Protein AF-A0A965JY17-F1 (afdb_monomer)

pLDDT: mean 80.93, std 19.6, range [33.84, 98.69]

Sequence (103 aa):
MVKKISKVAAPKIQKEAKINKNYLIRINRVFGQVGGVKKMIEDNKVLIEVIVQLKAVRSAIKALEAELLEEYLSSSATDLASKNIAQKNKKIADLKRIFLRFE

Radius of gyration: 20.63 Å; Cα contacts (8 Å, |Δi|>4): 28; chains: 1; bounding box: 66×24×51 Å

Secondary structure (DSSP, 8-state):
--------PPP---------THHHHHHHHHHHHHHHHHHHHHTT--HHHHHHHHHHHHHHHHHHHHHHHHHHHHHTHHHHTSS-HHHHHHHHHHHHHHHSS--

Solvent-accessible surface area (backbone atoms only — not comparable to full-atom values): 6248 Å² total; per-residue (Å²): 139,82,84,78,79,73,81,76,75,78,77,81,80,70,78,76,75,82,74,62,68,67,57,58,59,52,52,51,50,48,51,51,47,52,53,47,49,52,48,40,59,78,68,68,50,62,64,70,57,52,51,51,49,52,51,50,44,53,50,54,49,53,53,52,51,52,53,53,48,51,52,52,49,63,76,37,42,68,50,62,71,41,91,47,64,69,60,27,52,51,54,53,51,54,51,48,56,62,59,74,69,77,114

Nearest PDB structures (foldseek):
  4adz-assembly1_A-2  TM=9.209E-01  e=3.393E-03  Streptomyces lividans
  4uig-assembly1_A  TM=9.279E-01  e=4.313E-03  Streptomyces lividans
  7mq2-assembly1_A  TM=7.910E-01  e=2.367E-03  Streptococcus pneumoniae D39
  7mq3-assembly1_A  TM=8.155E-01  e=2.367E-03  Streptococcus pneumoniae D39
  5lbm-assembly1_D  TM=6.974E-01  e=5.358E-02  Escherichia coli O157:H7

Structure (mmCIF, N/CA/C/O backbone):
data_AF-A0A965JY17-F1
#
_entry.id   AF-A0A965JY17-F1
#
loop_
_atom_site.group_PDB
_atom_site.id
_atom_site.type_symbol
_atom_site.label_atom_id
_atom_site.label_alt_id
_atom_site.label_comp_id
_atom_site.label_asym_id
_atom_site.label_entity_id
_atom_site.label_seq_id
_atom_site.pdbx_PDB_ins_code
_atom_site.Cartn_x
_atom_site.Cartn_y
_atom_site.Cartn_z
_atom_site.occupancy
_atom_site.B_iso_or_equiv
_atom_site.auth_seq_id
_atom_site.auth_comp_id
_atom_site.auth_asym_id
_atom_site.auth_atom_id
_atom_site.pdbx_PDB_model_num
ATOM 1 N N . MET A 1 1 ? 54.933 0.328 -3.252 1.00 39.28 1 MET A N 1
ATOM 2 C CA . MET A 1 1 ? 54.137 -0.391 -4.272 1.00 39.28 1 MET A CA 1
ATOM 3 C C . MET A 1 1 ? 52.689 -0.473 -3.789 1.00 39.28 1 MET A C 1
ATOM 5 O O . MET A 1 1 ? 52.296 -1.447 -3.165 1.00 39.28 1 MET A O 1
ATOM 9 N N . VAL A 1 2 ? 51.920 0.607 -3.969 1.00 36.28 2 VAL A N 1
ATOM 10 C CA . VAL A 1 2 ? 50.538 0.718 -3.466 1.00 36.28 2 VAL A CA 1
ATOM 11 C C . VAL A 1 2 ? 49.599 0.344 -4.611 1.00 36.28 2 VAL A C 1
ATOM 13 O O . VAL A 1 2 ? 49.578 1.016 -5.642 1.00 36.28 2 VAL A O 1
ATOM 16 N N . L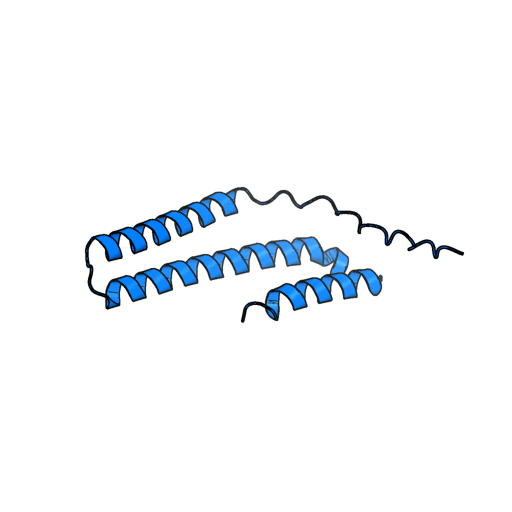YS A 1 3 ? 48.882 -0.776 -4.473 1.00 36.94 3 LYS A N 1
ATOM 17 C CA . LYS A 1 3 ? 47.920 -1.264 -5.470 1.00 36.94 3 LYS A CA 1
ATOM 18 C C . LYS A 1 3 ? 46.815 -0.217 -5.652 1.00 36.94 3 LYS A C 1
ATOM 20 O O . LYS A 1 3 ? 46.039 0.028 -4.733 1.00 36.94 3 LYS A O 1
ATOM 25 N N . LYS A 1 4 ? 46.746 0.399 -6.838 1.00 38.72 4 LYS A N 1
ATOM 26 C CA . LYS A 1 4 ? 45.597 1.198 -7.284 1.00 38.72 4 LYS A CA 1
ATOM 27 C C . LYS A 1 4 ? 44.365 0.292 -7.256 1.00 38.72 4 LYS A C 1
ATOM 29 O O . LYS A 1 4 ? 44.244 -0.604 -8.086 1.00 38.72 4 LYS A O 1
ATOM 34 N N . ILE A 1 5 ? 43.470 0.516 -6.300 1.00 40.19 5 ILE A N 1
ATOM 35 C CA . ILE A 1 5 ? 42.125 -0.051 -6.333 1.00 40.19 5 ILE A CA 1
ATOM 36 C C . ILE A 1 5 ? 41.417 0.651 -7.491 1.00 40.19 5 ILE A C 1
ATOM 38 O O . ILE A 1 5 ? 41.080 1.834 -7.419 1.00 40.19 5 ILE A O 1
ATOM 42 N N . SER A 1 6 ? 41.308 -0.059 -8.609 1.00 33.84 6 SER A N 1
ATOM 43 C CA . SER A 1 6 ? 40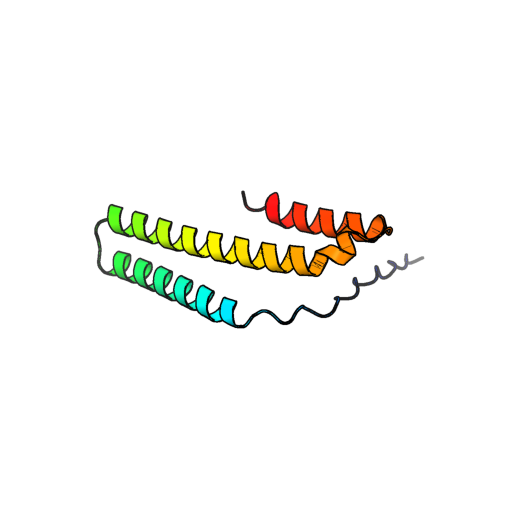.613 0.384 -9.808 1.00 33.84 6 SER A CA 1
ATOM 44 C C . SER A 1 6 ? 39.195 0.808 -9.440 1.00 33.84 6 SER A C 1
ATOM 46 O O . SER A 1 6 ? 38.423 0.014 -8.906 1.00 33.84 6 SER A O 1
ATOM 48 N N . LYS A 1 7 ? 38.866 2.073 -9.723 1.00 42.31 7 LYS A N 1
ATOM 49 C CA . LYS A 1 7 ? 37.508 2.622 -9.680 1.00 42.31 7 LYS A CA 1
ATOM 50 C C . LYS A 1 7 ? 36.576 1.694 -10.462 1.00 42.31 7 LYS A C 1
ATOM 52 O O . LYS A 1 7 ? 36.572 1.719 -11.691 1.00 42.31 7 LYS A O 1
ATOM 57 N N . VAL A 1 8 ? 35.791 0.882 -9.759 1.00 42.34 8 VAL A N 1
ATOM 58 C CA . VAL A 1 8 ? 34.649 0.194 -10.359 1.00 42.34 8 VAL A CA 1
ATOM 59 C C . VAL A 1 8 ? 33.647 1.288 -10.711 1.00 42.34 8 VAL A C 1
ATOM 61 O O . VAL A 1 8 ? 33.180 2.020 -9.840 1.00 42.34 8 VAL A O 1
ATOM 64 N N . ALA A 1 9 ? 33.412 1.472 -12.008 1.00 40.41 9 ALA A N 1
ATOM 65 C CA . ALA A 1 9 ? 32.524 2.498 -12.527 1.00 40.41 9 ALA A CA 1
ATOM 66 C C . ALA A 1 9 ? 31.124 2.338 -11.918 1.00 40.41 9 ALA A C 1
ATOM 68 O O . ALA A 1 9 ? 30.511 1.275 -12.028 1.00 40.41 9 ALA A O 1
ATOM 69 N N . ALA A 1 10 ? 30.620 3.405 -11.292 1.00 37.47 10 ALA A N 1
ATOM 70 C CA . ALA A 1 10 ? 29.232 3.478 -10.863 1.00 37.47 10 ALA A CA 1
ATOM 71 C C . ALA A 1 10 ? 28.330 3.220 -12.087 1.00 37.47 10 ALA A C 1
ATOM 73 O O . ALA A 1 10 ? 28.530 3.852 -13.133 1.00 37.47 10 ALA A O 1
ATOM 74 N N . PRO A 1 11 ? 27.374 2.278 -12.016 1.00 38.25 11 PRO A N 1
ATOM 75 C CA . PRO A 1 11 ? 26.506 1.995 -13.146 1.00 38.25 11 PRO A CA 1
ATOM 76 C C . PRO A 1 11 ? 25.694 3.253 -13.463 1.00 38.25 11 PRO A C 1
ATOM 78 O O . PRO A 1 11 ? 25.055 3.821 -12.580 1.00 38.25 11 PRO A O 1
ATOM 81 N N . LYS A 1 12 ? 25.736 3.691 -14.730 1.00 43.28 12 LYS A N 1
ATOM 82 C CA . LYS A 1 12 ? 24.927 4.801 -15.252 1.00 43.28 12 LYS A CA 1
ATOM 83 C C . LYS A 1 12 ? 23.471 4.605 -14.818 1.00 43.28 12 LYS A C 1
ATOM 85 O O . LYS A 1 12 ? 22.827 3.652 -15.262 1.00 43.28 12 LYS A O 1
ATOM 90 N N . ILE A 1 13 ? 22.990 5.491 -13.948 1.00 42.78 13 ILE A N 1
ATOM 91 C CA . ILE A 1 13 ? 21.589 5.577 -13.537 1.00 42.78 13 ILE A CA 1
ATOM 92 C C . ILE A 1 13 ? 20.816 5.952 -14.803 1.00 42.78 13 ILE A C 1
ATOM 94 O O . ILE A 1 13 ? 20.912 7.073 -15.302 1.00 42.78 13 ILE A O 1
ATOM 98 N N . GLN A 1 14 ? 20.155 4.964 -15.403 1.00 47.00 14 GLN A N 1
ATOM 99 C CA . GLN A 1 14 ? 19.245 5.191 -16.518 1.00 47.00 14 GLN A CA 1
ATOM 100 C C . GLN A 1 14 ? 18.097 6.052 -15.991 1.00 47.00 14 GLN A C 1
ATOM 102 O O . GLN A 1 14 ? 17.578 5.771 -14.915 1.00 47.00 14 GLN A O 1
ATOM 107 N N . LYS A 1 15 ? 17.779 7.121 -16.729 1.00 45.12 15 LYS A N 1
ATOM 108 C CA . LYS A 1 15 ? 16.754 8.137 -16.446 1.00 45.12 15 LYS A CA 1
ATOM 109 C C . LYS A 1 15 ? 15.562 7.510 -15.705 1.00 45.12 15 LYS A C 1
ATOM 111 O O . LYS A 1 15 ? 14.847 6.709 -16.302 1.00 45.12 15 LYS A O 1
ATOM 116 N N . GLU A 1 16 ? 15.402 7.823 -14.415 1.00 52.81 16 GLU A N 1
ATOM 117 C CA . GLU A 1 16 ? 14.311 7.285 -13.595 1.00 52.81 16 GLU A CA 1
ATOM 118 C C . GLU A 1 16 ? 12.984 7.551 -14.309 1.00 52.81 16 GLU A C 1
ATOM 120 O O . GLU A 1 16 ? 12.679 8.692 -14.676 1.00 52.81 16 GLU A O 1
ATOM 125 N N . ALA A 1 17 ? 12.227 6.484 -14.574 1.00 59.59 17 ALA A N 1
ATOM 126 C CA . ALA A 1 17 ? 10.895 6.597 -15.143 1.00 59.59 17 ALA A CA 1
ATOM 127 C C . ALA A 1 17 ? 10.091 7.575 -14.278 1.00 59.59 17 ALA A C 1
ATOM 129 O O . ALA A 1 17 ? 10.123 7.501 -13.048 1.00 59.59 17 ALA A O 1
ATOM 130 N N . LYS A 1 18 ? 9.394 8.521 -14.915 1.00 67.06 18 LYS A N 1
ATOM 131 C CA . LYS A 1 18 ? 8.540 9.474 -14.206 1.00 67.06 18 LYS A CA 1
ATOM 132 C C . LYS A 1 18 ? 7.457 8.678 -13.483 1.00 67.06 18 LYS A C 1
ATOM 134 O O . LYS A 1 18 ? 6.498 8.242 -14.112 1.00 67.06 18 LYS A O 1
ATOM 139 N N . ILE A 1 19 ? 7.632 8.489 -12.177 1.00 68.75 19 ILE A N 1
ATOM 140 C CA . ILE A 1 19 ? 6.715 7.723 -11.336 1.00 68.75 19 ILE A CA 1
ATOM 141 C C . ILE A 1 19 ? 5.315 8.319 -11.489 1.00 68.75 19 ILE A C 1
ATOM 143 O O . ILE A 1 19 ? 5.120 9.532 -11.339 1.00 68.75 19 ILE A O 1
ATOM 147 N N . ASN A 1 20 ? 4.342 7.467 -11.816 1.00 81.19 20 ASN A N 1
ATOM 148 C CA . ASN A 1 20 ? 2.956 7.885 -11.924 1.00 81.19 20 ASN A CA 1
ATOM 149 C C . ASN A 1 20 ? 2.515 8.474 -10.575 1.00 81.19 20 ASN A C 1
ATOM 151 O O . ASN A 1 20 ? 2.529 7.794 -9.548 1.00 81.19 20 ASN A O 1
ATOM 155 N N . LYS A 1 21 ? 2.108 9.749 -10.568 1.00 83.94 21 LYS A N 1
ATOM 156 C CA . LYS A 1 21 ? 1.676 10.438 -9.343 1.00 83.94 21 LYS A CA 1
ATOM 157 C C . LYS A 1 21 ? 0.487 9.743 -8.668 1.00 83.94 21 LYS A C 1
ATOM 159 O O . LYS A 1 21 ? 0.291 9.927 -7.471 1.00 83.94 21 LYS A O 1
ATOM 164 N N . ASN A 1 22 ? -0.259 8.897 -9.382 1.00 88.00 22 ASN A N 1
ATOM 165 C CA . ASN A 1 22 ? -1.332 8.089 -8.804 1.00 88.00 22 ASN A CA 1
ATOM 166 C C . ASN A 1 22 ? -0.835 7.111 -7.724 1.00 88.00 22 ASN A C 1
ATOM 168 O O . ASN A 1 22 ? -1.586 6.805 -6.797 1.00 88.00 22 ASN A O 1
ATOM 172 N N . TYR A 1 23 ? 0.433 6.685 -7.764 1.00 92.50 23 TYR A N 1
ATOM 173 C CA . TYR A 1 23 ? 1.019 5.870 -6.696 1.00 92.50 23 TYR A CA 1
ATOM 174 C C . TYR A 1 23 ? 1.103 6.633 -5.365 1.00 92.50 23 TYR A C 1
ATOM 176 O O . TYR A 1 23 ? 0.897 6.039 -4.307 1.00 92.50 23 TYR A O 1
ATOM 184 N N . LEU A 1 24 ? 1.279 7.963 -5.403 1.00 92.69 24 LEU A N 1
ATOM 185 C CA . LEU A 1 24 ? 1.232 8.807 -4.201 1.00 92.69 24 LEU A CA 1
ATOM 186 C C . LEU A 1 24 ? -0.167 8.823 -3.571 1.00 92.69 24 LEU A C 1
ATOM 188 O O . LEU A 1 24 ? -0.311 8.808 -2.353 1.00 92.69 24 LEU A O 1
ATOM 192 N N . ILE A 1 25 ? -1.222 8.802 -4.388 1.00 93.81 25 ILE A N 1
ATOM 193 C CA . ILE A 1 25 ? -2.600 8.738 -3.881 1.00 93.81 25 ILE A CA 1
ATOM 194 C C . ILE A 1 25 ? -2.825 7.411 -3.147 1.00 93.81 25 ILE A C 1
ATOM 196 O O . ILE A 1 25 ? -3.416 7.385 -2.067 1.00 93.81 25 ILE A O 1
ATOM 200 N N . ARG A 1 26 ? -2.330 6.304 -3.708 1.00 94.38 26 ARG A N 1
ATOM 201 C CA . ARG A 1 26 ? -2.473 4.966 -3.120 1.00 94.38 26 ARG A CA 1
ATOM 202 C C . ARG A 1 26 ? -1.681 4.814 -1.830 1.00 94.38 26 ARG A C 1
ATOM 204 O O . ARG A 1 26 ? -2.249 4.356 -0.841 1.00 94.38 26 ARG A O 1
ATOM 211 N N . ILE A 1 27 ? -0.423 5.254 -1.801 1.00 96.25 27 ILE A N 1
ATOM 212 C CA . ILE A 1 27 ? 0.381 5.174 -0.576 1.00 96.25 27 ILE A CA 1
ATOM 213 C C . ILE A 1 27 ? -0.200 6.056 0.539 1.00 96.25 27 ILE A C 1
ATOM 215 O O . ILE A 1 27 ? -0.239 5.630 1.689 1.00 96.25 27 ILE A O 1
ATOM 219 N N . ASN A 1 28 ? -0.766 7.225 0.208 1.00 96.81 28 ASN A N 1
ATOM 220 C CA . ASN A 1 28 ? -1.456 8.072 1.186 1.00 96.81 28 ASN A CA 1
ATOM 221 C C . ASN A 1 28 ? -2.690 7.379 1.788 1.00 96.81 28 ASN A C 1
ATOM 223 O O . ASN A 1 28 ? -2.953 7.519 2.982 1.00 96.81 28 ASN A O 1
ATOM 227 N N . ARG A 1 29 ? -3.430 6.584 1.000 1.00 96.50 29 ARG A N 1
ATOM 228 C CA . ARG A 1 29 ? -4.534 5.755 1.520 1.00 96.50 29 ARG A CA 1
ATOM 229 C C . ARG A 1 29 ? -4.028 4.680 2.480 1.00 96.50 29 ARG A C 1
ATOM 231 O O . ARG A 1 29 ? -4.608 4.522 3.549 1.00 96.50 29 ARG A O 1
ATOM 238 N N . VAL A 1 30 ? -2.938 3.989 2.135 1.00 98.00 30 VAL A N 1
ATOM 239 C CA . VAL A 1 30 ? -2.296 3.003 3.024 1.00 98.00 30 VAL A CA 1
ATOM 240 C C . VAL A 1 30 ? -1.861 3.665 4.334 1.00 98.00 30 VAL A C 1
ATOM 242 O O . VAL A 1 30 ? -2.136 3.137 5.408 1.00 98.00 30 VAL A O 1
ATOM 245 N N . PHE A 1 31 ? -1.260 4.855 4.268 1.00 98.12 31 PHE A N 1
ATOM 246 C CA . PHE A 1 31 ? -0.871 5.614 5.456 1.00 98.12 31 PHE A CA 1
ATOM 247 C C . PHE A 1 31 ? -2.077 5.949 6.347 1.00 98.12 31 PHE A C 1
ATOM 249 O O . PHE A 1 31 ? -2.024 5.755 7.560 1.00 98.12 31 PHE A O 1
ATOM 256 N N . GLY A 1 32 ? -3.194 6.372 5.746 1.00 98.50 32 GLY A N 1
ATOM 257 C CA . GLY A 1 32 ? -4.453 6.590 6.461 1.00 98.50 32 GLY A CA 1
ATOM 258 C C . GLY A 1 32 ? -4.978 5.327 7.152 1.00 98.50 32 GLY A C 1
ATOM 259 O O . GLY A 1 32 ? -5.408 5.397 8.301 1.00 98.50 32 GLY A O 1
ATOM 260 N N . GLN A 1 33 ? -4.886 4.163 6.501 1.00 98.50 33 GLN A N 1
ATOM 261 C CA . GLN A 1 33 ? -5.280 2.881 7.097 1.00 98.50 33 GLN A CA 1
ATOM 262 C C . GLN A 1 33 ? -4.387 2.499 8.285 1.00 98.50 33 GLN A C 1
ATOM 264 O O . GLN A 1 33 ? -4.902 2.117 9.333 1.00 98.50 33 GLN A O 1
ATOM 269 N N . VAL A 1 34 ? -3.064 2.656 8.163 1.00 98.62 34 VAL A N 1
ATOM 270 C CA . VAL A 1 34 ? -2.117 2.427 9.272 1.00 98.62 34 VAL A CA 1
ATOM 271 C C . VAL A 1 34 ? -2.407 3.375 10.439 1.00 98.62 34 VAL A C 1
ATOM 273 O O . VAL A 1 34 ? -2.433 2.947 11.592 1.00 98.62 34 VAL A O 1
ATOM 276 N N . GLY A 1 35 ? -2.694 4.648 10.151 1.00 98.56 35 GLY A N 1
ATOM 277 C CA . GLY A 1 35 ? -3.136 5.614 11.157 1.00 98.56 35 GLY A CA 1
ATOM 278 C C . GLY A 1 35 ? -4.451 5.209 11.834 1.00 98.56 35 GLY A C 1
ATOM 279 O O . GLY A 1 35 ? -4.592 5.370 13.044 1.00 98.56 35 GLY A O 1
ATOM 280 N N . GLY A 1 36 ? -5.390 4.634 11.081 1.00 98.44 36 GLY A N 1
ATOM 281 C CA . GLY A 1 36 ? -6.621 4.050 11.617 1.00 98.44 36 GLY A CA 1
ATOM 282 C C . GLY A 1 36 ? -6.347 2.888 12.571 1.00 98.44 36 GLY A C 1
ATOM 283 O O . GLY A 1 36 ? -6.857 2.889 13.687 1.00 98.44 36 GLY A O 1
ATOM 284 N N . VAL A 1 37 ? -5.481 1.946 12.182 1.00 98.56 37 VAL A N 1
ATOM 285 C CA . VAL A 1 37 ? -5.059 0.826 13.043 1.00 98.56 37 VAL A CA 1
ATOM 286 C C . VAL A 1 37 ? -4.429 1.331 14.339 1.00 98.56 37 VAL A C 1
ATOM 288 O O . VAL A 1 37 ? -4.771 0.837 15.411 1.00 98.56 37 VAL A O 1
ATOM 291 N N . LYS A 1 38 ? -3.550 2.340 14.262 1.00 98.69 38 LYS A N 1
ATOM 292 C CA . LYS A 1 38 ? -2.954 2.963 15.450 1.00 98.69 38 LYS A CA 1
ATOM 293 C C . LYS A 1 38 ? -4.034 3.466 16.417 1.00 98.69 38 LYS A C 1
ATOM 295 O O . LYS A 1 38 ? -3.992 3.104 17.588 1.00 98.69 38 LYS A O 1
ATOM 300 N N . LYS A 1 39 ? -5.022 4.223 15.925 1.00 98.62 39 LYS A N 1
ATOM 301 C CA . LYS A 1 39 ? -6.138 4.710 16.755 1.00 98.62 39 LYS A CA 1
ATOM 302 C C . LYS A 1 39 ? -6.951 3.572 17.364 1.00 98.62 39 LYS A C 1
ATOM 304 O O . LYS A 1 39 ? -7.301 3.637 18.529 1.00 98.62 39 LYS A O 1
ATOM 309 N N . MET A 1 40 ? -7.210 2.499 16.613 1.00 98.50 40 MET A N 1
ATOM 310 C CA . MET A 1 40 ? -7.928 1.338 17.152 1.00 98.50 40 MET A CA 1
ATOM 311 C C . MET A 1 40 ? -7.203 0.695 18.339 1.00 98.50 40 MET A C 1
ATOM 313 O O . MET A 1 40 ? -7.856 0.205 19.255 1.00 98.50 40 MET A O 1
ATOM 317 N N . ILE A 1 41 ? -5.868 0.691 18.322 1.00 98.25 41 ILE A N 1
ATOM 318 C CA . ILE A 1 41 ? -5.054 0.195 19.436 1.00 98.25 41 ILE A CA 1
ATOM 319 C C . ILE A 1 41 ? -5.127 1.164 20.621 1.00 98.25 41 ILE A C 1
ATOM 321 O O . ILE A 1 41 ? -5.362 0.722 21.741 1.00 98.25 41 ILE A O 1
ATOM 325 N N . GLU A 1 42 ? -4.971 2.469 20.377 1.00 98.50 42 GLU A N 1
ATOM 326 C CA . GLU A 1 42 ? -5.091 3.513 21.409 1.00 98.50 42 GLU A CA 1
ATOM 327 C C . GLU A 1 42 ? -6.473 3.488 22.091 1.00 98.50 42 GLU A C 1
ATOM 329 O O . GLU A 1 42 ? -6.571 3.618 23.310 1.00 98.50 42 GLU A O 1
ATOM 334 N N . ASP A 1 43 ? -7.526 3.214 21.319 1.00 98.31 43 ASP A N 1
ATOM 335 C CA . ASP A 1 43 ? -8.916 3.127 21.773 1.00 98.31 43 ASP A CA 1
ATOM 336 C C . ASP A 1 43 ? -9.296 1.746 22.353 1.00 98.31 43 ASP A C 1
ATOM 338 O O . ASP A 1 43 ? -10.472 1.503 22.630 1.00 98.31 43 ASP A O 1
ATOM 342 N N . ASN A 1 44 ? -8.342 0.817 22.511 1.00 97.12 44 ASN A N 1
ATOM 343 C CA . ASN A 1 44 ? -8.569 -0.553 22.997 1.00 97.12 44 ASN A CA 1
ATOM 344 C C . ASN A 1 44 ? -9.702 -1.303 22.259 1.00 97.12 44 ASN A C 1
ATOM 346 O O . ASN A 1 44 ? -10.542 -1.967 22.873 1.00 97.12 44 ASN A O 1
ATOM 350 N N . LYS A 1 45 ? -9.749 -1.198 20.924 1.00 97.69 45 LYS A N 1
ATOM 351 C CA . LYS A 1 45 ? -10.731 -1.915 20.091 1.00 97.69 45 LYS A CA 1
ATOM 352 C C . LYS A 1 45 ? -10.531 -3.429 20.139 1.00 97.69 45 LYS A C 1
ATOM 354 O O . LYS A 1 45 ? -9.460 -3.939 20.467 1.00 97.69 45 LYS A O 1
ATOM 359 N N . VAL A 1 46 ? -11.577 -4.156 19.743 1.00 97.44 46 VAL A N 1
ATOM 360 C CA . VAL A 1 46 ? -11.580 -5.622 19.714 1.00 97.44 46 VAL A CA 1
ATOM 361 C C . VAL A 1 46 ? -10.441 -6.131 18.823 1.00 97.44 46 VAL A C 1
ATOM 363 O O . VAL A 1 46 ? -10.343 -5.778 17.647 1.00 97.44 46 VAL A O 1
ATOM 366 N N . LEU A 1 47 ? -9.591 -7.003 19.374 1.00 97.88 47 LEU A N 1
ATOM 367 C CA . LEU A 1 47 ? -8.362 -7.464 18.714 1.00 97.88 47 LEU A CA 1
ATOM 368 C C . LEU A 1 47 ? -8.612 -8.095 17.339 1.00 97.88 47 LEU A C 1
ATOM 370 O O . LEU A 1 47 ? -7.815 -7.900 16.422 1.00 97.88 47 LEU A O 1
ATOM 374 N N . ILE A 1 48 ? -9.725 -8.816 17.170 1.00 98.38 48 ILE A N 1
ATOM 375 C CA . ILE A 1 48 ? -10.064 -9.416 15.875 1.00 98.38 48 ILE A CA 1
ATOM 376 C C . ILE A 1 48 ? -10.282 -8.352 14.793 1.00 98.38 48 ILE A C 1
ATOM 378 O O . ILE A 1 48 ? -9.842 -8.537 13.661 1.00 98.38 48 ILE A O 1
ATOM 382 N N . GLU A 1 49 ? -10.869 -7.205 15.137 1.00 98.00 49 GLU A N 1
ATOM 383 C CA . GLU A 1 49 ? -11.079 -6.102 14.198 1.00 98.00 49 GLU A CA 1
ATOM 384 C C . GLU A 1 49 ? -9.754 -5.434 13.824 1.00 98.00 49 GLU A C 1
ATOM 386 O O . GLU A 1 49 ? -9.514 -5.156 12.649 1.00 98.00 49 GLU A O 1
ATOM 391 N N . VAL A 1 50 ? -8.856 -5.244 14.798 1.00 98.50 50 VAL A N 1
ATOM 392 C CA . VAL A 1 50 ? -7.499 -4.726 14.554 1.00 98.50 50 VAL A CA 1
ATOM 393 C C . VAL A 1 50 ? -6.743 -5.644 13.588 1.00 98.50 50 VAL A C 1
ATOM 395 O O . VAL A 1 50 ? -6.132 -5.173 12.626 1.00 98.50 50 VAL A O 1
ATOM 398 N N . ILE A 1 51 ? -6.829 -6.963 13.791 1.00 98.38 51 ILE A N 1
ATOM 399 C CA . ILE A 1 51 ? -6.219 -7.957 12.898 1.00 98.38 51 ILE A CA 1
ATOM 400 C C . ILE A 1 51 ? -6.813 -7.857 11.490 1.00 98.38 51 ILE A C 1
ATOM 402 O O . ILE A 1 51 ? -6.058 -7.850 10.516 1.00 98.38 51 ILE A O 1
ATOM 406 N N . VAL A 1 52 ? -8.137 -7.747 11.355 1.00 98.56 52 VAL A N 1
ATOM 407 C CA . VAL A 1 52 ? -8.800 -7.580 10.051 1.00 98.56 52 VAL A CA 1
ATOM 408 C C . VAL A 1 52 ? -8.300 -6.321 9.336 1.00 98.56 52 VAL A C 1
ATOM 410 O O . VAL A 1 52 ? -7.951 -6.390 8.156 1.00 98.56 52 VAL A O 1
ATOM 413 N N . GLN A 1 53 ? -8.162 -5.196 10.041 1.00 98.38 53 GLN A N 1
ATOM 414 C CA . GLN A 1 53 ? -7.643 -3.962 9.443 1.00 98.38 53 GLN A CA 1
ATOM 415 C C . GLN A 1 53 ? -6.172 -4.078 9.029 1.00 98.38 53 GLN A C 1
ATOM 417 O O . GLN A 1 53 ? -5.802 -3.639 7.941 1.00 98.38 53 GLN A O 1
ATOM 422 N N . LEU A 1 54 ? -5.330 -4.757 9.812 1.00 98.38 54 LEU A N 1
ATOM 423 C CA . LEU A 1 54 ? -3.953 -5.062 9.404 1.00 98.38 54 LEU A CA 1
ATOM 424 C C . LEU A 1 54 ? -3.901 -5.928 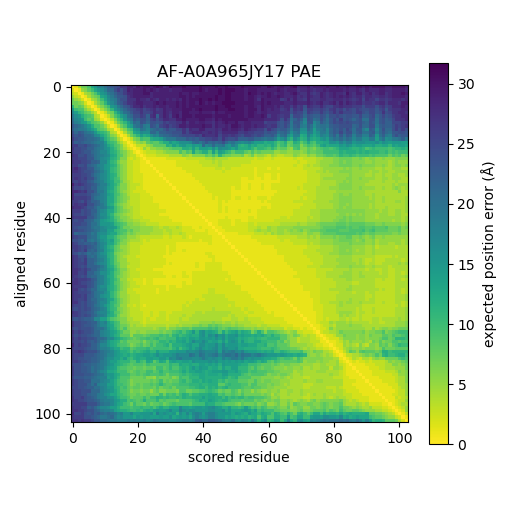8.132 1.00 98.38 54 LEU A C 1
ATOM 426 O O . LEU A 1 54 ? -3.048 -5.717 7.266 1.00 98.38 54 LEU A O 1
ATOM 430 N N . LYS A 1 55 ? -4.823 -6.888 7.971 1.00 98.19 55 LYS A N 1
ATOM 431 C CA . LYS A 1 55 ? -4.933 -7.677 6.730 1.00 98.19 55 LYS A CA 1
ATOM 432 C C . LYS A 1 55 ? -5.366 -6.806 5.547 1.00 98.19 55 LYS A C 1
ATOM 434 O O . LYS A 1 55 ? -4.851 -7.016 4.445 1.00 98.19 55 LYS A O 1
ATOM 439 N N . ALA A 1 56 ? -6.244 -5.827 5.765 1.00 97.88 56 ALA A N 1
ATOM 440 C CA . ALA A 1 56 ? -6.638 -4.857 4.744 1.00 97.88 56 ALA A CA 1
ATOM 441 C C . ALA A 1 56 ? -5.450 -3.981 4.306 1.00 97.88 56 ALA A C 1
ATOM 443 O O . ALA A 1 56 ? -5.182 -3.893 3.107 1.00 97.88 56 ALA A O 1
ATOM 444 N N . VAL A 1 57 ? -4.671 -3.446 5.257 1.00 98.31 57 VAL A N 1
ATOM 445 C CA . VAL A 1 57 ? -3.427 -2.695 4.987 1.00 98.31 57 VAL A CA 1
ATOM 446 C C . VAL A 1 57 ? -2.469 -3.522 4.134 1.00 98.31 57 VAL A C 1
ATOM 448 O O . VAL A 1 57 ? -2.011 -3.074 3.084 1.00 98.31 57 VAL A O 1
ATOM 451 N N . ARG A 1 58 ? -2.200 -4.767 4.544 1.00 96.88 58 ARG A N 1
ATOM 452 C CA . ARG A 1 58 ? -1.308 -5.670 3.805 1.00 96.88 58 ARG A CA 1
ATOM 453 C C . ARG A 1 58 ? -1.801 -5.929 2.381 1.00 96.88 58 ARG A C 1
ATOM 455 O O . ARG A 1 58 ? -0.993 -6.001 1.464 1.00 96.88 58 ARG A O 1
ATOM 462 N N . SER A 1 59 ? -3.110 -6.069 2.191 1.00 97.00 59 SER A N 1
ATOM 463 C CA . SER A 1 59 ? -3.698 -6.293 0.865 1.00 97.00 59 SER A CA 1
ATOM 464 C C . SER A 1 59 ? -3.557 -5.059 -0.030 1.00 97.00 59 SER A C 1
ATOM 466 O O . SER A 1 59 ? -3.224 -5.193 -1.204 1.00 97.00 59 SER A O 1
ATOM 468 N N . ALA A 1 60 ? -3.731 -3.856 0.526 1.00 96.38 60 ALA A N 1
ATOM 469 C CA . ALA A 1 60 ? -3.522 -2.605 -0.198 1.00 96.38 60 ALA A CA 1
ATOM 470 C C . ALA A 1 60 ? -2.051 -2.402 -0.609 1.00 96.38 60 ALA A C 1
ATOM 472 O O . ALA A 1 60 ? -1.788 -1.953 -1.723 1.00 96.38 60 ALA A O 1
ATOM 473 N N . ILE A 1 61 ? -1.102 -2.782 0.256 1.00 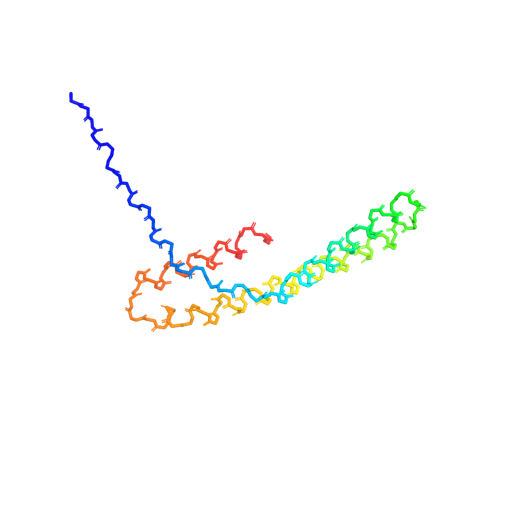96.06 61 ILE A N 1
ATOM 474 C CA . ILE A 1 61 ? 0.334 -2.776 -0.064 1.00 96.06 61 ILE A CA 1
ATOM 475 C C . ILE A 1 61 ? 0.627 -3.747 -1.210 1.00 96.06 61 ILE A C 1
ATOM 477 O O . ILE A 1 61 ? 1.188 -3.326 -2.216 1.00 96.06 61 ILE A O 1
ATOM 481 N N . LYS A 1 62 ? 0.165 -5.002 -1.113 1.00 93.44 62 LYS A N 1
ATOM 482 C CA . LYS A 1 62 ? 0.352 -6.006 -2.174 1.00 93.44 62 LYS A CA 1
ATOM 483 C C . LYS A 1 62 ? -0.207 -5.553 -3.524 1.00 93.44 62 LYS A C 1
ATOM 485 O O . LYS A 1 62 ? 0.408 -5.790 -4.558 1.00 93.44 62 LYS A O 1
ATOM 490 N N . ALA A 1 63 ? -1.360 -4.884 -3.525 1.00 93.62 63 ALA A N 1
ATOM 491 C CA . ALA A 1 63 ? -1.937 -4.333 -4.748 1.00 93.62 63 ALA A CA 1
ATOM 492 C C . ALA A 1 63 ? -1.055 -3.228 -5.357 1.00 93.62 63 ALA A C 1
ATOM 494 O O . ALA A 1 63 ? -0.845 -3.207 -6.566 1.00 93.62 63 ALA A O 1
ATOM 495 N N . LEU A 1 64 ? -0.507 -2.330 -4.532 1.00 93.56 64 LEU A N 1
ATOM 496 C CA . LEU A 1 64 ? 0.415 -1.291 -4.998 1.00 93.56 64 LEU A CA 1
ATOM 497 C C . LEU A 1 64 ? 1.738 -1.880 -5.518 1.00 93.56 64 LEU A C 1
ATOM 499 O O . LEU A 1 64 ? 2.251 -1.415 -6.532 1.00 93.56 64 LEU A O 1
ATOM 503 N N . GLU A 1 65 ? 2.276 -2.902 -4.851 1.00 91.38 65 GLU A N 1
ATOM 504 C CA . GLU A 1 65 ? 3.471 -3.630 -5.298 1.00 91.38 65 GLU A CA 1
ATOM 505 C C . GLU A 1 65 ? 3.264 -4.271 -6.674 1.00 91.38 65 GLU A C 1
ATOM 507 O O . GLU A 1 65 ? 4.125 -4.136 -7.542 1.00 91.38 65 GLU A O 1
ATOM 512 N N . ALA A 1 66 ? 2.113 -4.916 -6.893 1.00 89.56 66 ALA A N 1
ATOM 513 C CA . ALA A 1 66 ? 1.774 -5.533 -8.173 1.00 89.56 66 ALA A CA 1
ATOM 514 C C . ALA A 1 66 ? 1.727 -4.507 -9.317 1.00 89.56 66 ALA A C 1
ATOM 51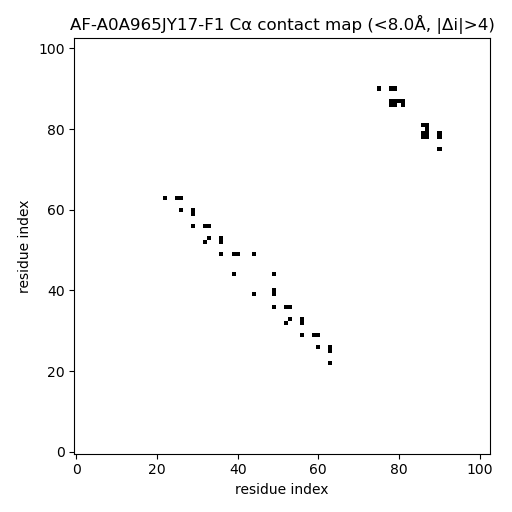6 O O . ALA A 1 66 ? 2.315 -4.739 -10.370 1.00 89.56 66 ALA A O 1
ATOM 517 N N . GLU A 1 67 ? 1.101 -3.348 -9.097 1.00 89.81 67 GLU A N 1
ATOM 518 C CA . GLU A 1 67 ? 1.024 -2.282 -10.107 1.00 89.81 67 GLU A CA 1
ATOM 519 C C . GLU A 1 67 ? 2.398 -1.675 -10.424 1.00 89.81 67 GLU A C 1
ATOM 521 O O . GLU A 1 67 ? 2.740 -1.456 -11.586 1.00 89.81 67 GLU A O 1
ATOM 526 N N . LEU A 1 68 ? 3.227 -1.441 -9.401 1.00 88.44 68 LEU A N 1
ATOM 527 C CA . LEU A 1 68 ? 4.596 -0.952 -9.594 1.00 88.44 68 LEU A CA 1
ATOM 528 C C . LEU A 1 68 ? 5.458 -1.961 -10.359 1.00 88.44 68 LEU A C 1
ATOM 530 O O . LEU A 1 68 ? 6.282 -1.571 -11.190 1.00 88.44 68 LEU A O 1
ATOM 534 N N . LEU A 1 69 ? 5.273 -3.253 -10.087 1.00 86.50 69 LEU A N 1
ATOM 535 C CA . LEU A 1 69 ? 5.961 -4.314 -10.806 1.00 86.50 69 LEU A CA 1
ATOM 536 C C . LEU A 1 69 ? 5.514 -4.381 -12.271 1.00 86.50 69 LEU A C 1
ATOM 538 O O . LEU A 1 69 ? 6.360 -4.528 -13.151 1.00 86.50 69 LEU A O 1
ATOM 542 N N . GLU A 1 70 ? 4.218 -4.248 -12.544 1.00 85.69 70 GLU A N 1
ATOM 543 C CA . GLU A 1 70 ? 3.677 -4.223 -13.905 1.00 85.69 70 GLU A CA 1
ATOM 544 C C . GLU A 1 70 ? 4.254 -3.057 -14.723 1.00 85.69 70 GLU A C 1
ATOM 546 O O . GLU A 1 70 ? 4.717 -3.257 -15.849 1.00 85.69 70 GLU A O 1
ATOM 551 N N . GLU A 1 71 ? 4.331 -1.860 -14.137 1.00 86.31 71 GLU A N 1
ATOM 552 C CA . GLU A 1 71 ? 4.974 -0.690 -14.751 1.00 86.31 71 GLU A CA 1
ATOM 553 C C . GLU A 1 71 ? 6.475 -0.934 -15.011 1.00 86.31 71 GLU A C 1
ATOM 555 O O . GLU A 1 71 ? 7.003 -0.628 -16.087 1.00 86.31 71 GLU A O 1
ATOM 560 N N . TYR A 1 72 ? 7.184 -1.533 -14.048 1.00 83.31 72 TYR A N 1
ATOM 561 C CA . TYR A 1 72 ? 8.600 -1.882 -14.201 1.00 83.31 72 TYR A CA 1
ATOM 562 C C . TYR A 1 72 ? 8.831 -2.899 -15.328 1.00 83.31 72 TYR A C 1
ATOM 564 O O . TYR A 1 72 ? 9.763 -2.748 -16.125 1.00 83.31 72 TYR A O 1
ATOM 572 N N . LEU A 1 73 ? 7.991 -3.932 -15.411 1.00 82.94 73 LEU A N 1
ATOM 573 C CA . LEU A 1 73 ? 8.061 -4.951 -16.456 1.00 82.94 73 LEU A CA 1
ATOM 574 C C . LEU A 1 73 ? 7.737 -4.358 -17.827 1.00 82.94 73 LEU A C 1
ATOM 576 O O . LEU A 1 73 ? 8.482 -4.600 -18.777 1.00 82.94 73 LEU A O 1
ATOM 580 N N . SER A 1 74 ? 6.696 -3.529 -17.914 1.00 83.44 74 SER A N 1
ATOM 581 C CA . SER A 1 74 ? 6.276 -2.864 -19.152 1.00 83.44 74 SER A CA 1
ATOM 582 C C . SER A 1 74 ? 7.367 -1.938 -19.691 1.00 83.44 74 SER A C 1
ATOM 584 O O . SER A 1 74 ? 7.737 -2.016 -20.862 1.00 83.44 74 SER A O 1
ATOM 586 N N . SER A 1 75 ? 7.967 -1.122 -18.820 1.00 79.06 75 SER A N 1
ATOM 587 C CA . SER A 1 75 ? 9.085 -0.238 -19.182 1.00 79.06 75 SER A CA 1
ATOM 588 C C . SER A 1 75 ? 10.391 -0.984 -19.489 1.00 79.06 75 SER A C 1
ATOM 590 O O . SER A 1 75 ? 11.246 -0.456 -20.198 1.00 79.06 75 SER A O 1
ATOM 592 N N . SER A 1 76 ? 10.545 -2.221 -19.004 1.00 76.38 76 SER A N 1
ATOM 593 C CA . SER A 1 76 ? 11.710 -3.080 -19.259 1.00 76.38 76 SER A CA 1
ATOM 594 C C . SER A 1 76 ? 11.493 -4.087 -20.397 1.00 76.38 76 SER A C 1
ATOM 596 O O . SER A 1 76 ? 12.403 -4.861 -20.701 1.00 76.38 76 SER A O 1
ATOM 598 N N . ALA A 1 77 ? 10.322 -4.102 -21.041 1.00 76.62 77 ALA A N 1
ATOM 599 C CA . ALA A 1 77 ? 9.965 -5.099 -22.051 1.00 76.62 77 ALA A CA 1
ATOM 600 C C . ALA A 1 77 ? 10.917 -5.083 -23.259 1.00 76.62 77 ALA A C 1
ATOM 602 O O . ALA A 1 77 ? 11.350 -6.133 -23.733 1.00 76.62 77 ALA A O 1
ATOM 603 N N . THR A 1 78 ? 11.313 -3.894 -23.714 1.00 75.19 78 THR A N 1
ATOM 604 C CA . THR A 1 78 ? 12.281 -3.710 -24.807 1.00 75.19 78 THR A CA 1
ATOM 605 C C . THR A 1 78 ? 13.681 -4.200 -24.431 1.00 75.19 78 THR A C 1
ATOM 607 O O . THR A 1 78 ? 14.344 -4.849 -25.239 1.00 75.19 78 THR A O 1
ATOM 610 N N . ASP A 1 79 ? 14.112 -3.966 -23.189 1.00 75.94 79 ASP A N 1
ATOM 611 C CA . ASP A 1 79 ? 15.386 -4.465 -22.661 1.00 75.94 79 ASP A CA 1
ATOM 612 C C . ASP A 1 79 ? 15.398 -5.999 -22.563 1.00 75.94 79 ASP A C 1
ATOM 614 O O . ASP A 1 79 ? 16.394 -6.641 -22.909 1.00 75.94 79 ASP A O 1
ATOM 618 N N . LEU A 1 80 ? 14.287 -6.597 -22.121 1.00 73.81 80 LEU A N 1
ATOM 619 C CA . LEU A 1 80 ? 14.115 -8.049 -21.993 1.00 73.81 80 LEU A CA 1
ATOM 620 C C . LEU A 1 80 ? 14.027 -8.758 -23.353 1.00 73.81 80 LEU A C 1
ATOM 622 O O . LEU A 1 80 ? 14.496 -9.893 -23.481 1.00 73.81 80 LEU A O 1
ATOM 626 N N . ALA A 1 81 ? 13.468 -8.083 -24.360 1.00 77.50 81 ALA A N 1
ATOM 627 C CA . ALA A 1 81 ? 13.409 -8.544 -25.745 1.00 77.50 81 ALA A CA 1
ATOM 628 C C . ALA A 1 81 ? 14.706 -8.272 -26.536 1.00 77.50 81 ALA A C 1
ATOM 630 O O . ALA A 1 81 ? 14.842 -8.720 -27.676 1.00 77.50 81 ALA A O 1
ATOM 631 N N . SER A 1 82 ? 15.669 -7.545 -25.957 1.00 78.50 82 SER A N 1
ATOM 632 C CA . SER A 1 82 ? 16.915 -7.203 -26.642 1.00 78.50 82 SER A CA 1
ATOM 633 C C . SER A 1 82 ? 17.773 -8.443 -26.937 1.00 78.50 82 SER A C 1
ATOM 635 O O . SER A 1 82 ? 17.833 -9.399 -26.161 1.00 78.50 82 SER A O 1
ATOM 637 N N . LYS A 1 83 ? 18.515 -8.414 -28.054 1.00 79.88 83 LYS A N 1
ATOM 638 C CA . LYS A 1 83 ? 19.512 -9.451 -28.394 1.00 79.88 83 LYS A CA 1
ATOM 639 C C . 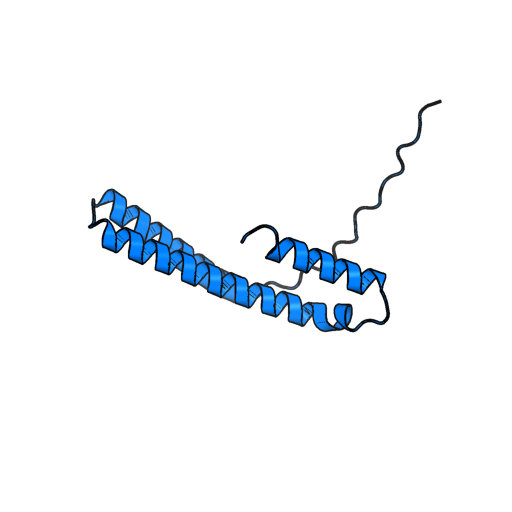LYS A 1 83 ? 20.763 -9.394 -27.501 1.00 79.88 83 LYS A C 1
ATOM 641 O O . LYS A 1 83 ? 21.636 -10.253 -27.604 1.00 79.88 83 LYS A O 1
ATOM 646 N N . ASN A 1 84 ? 20.871 -8.391 -26.628 1.00 87.19 84 ASN A N 1
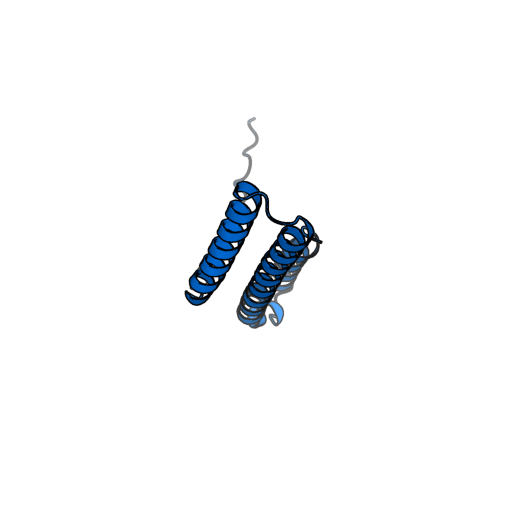ATOM 647 C CA . ASN A 1 84 ? 21.997 -8.224 -25.722 1.00 87.19 84 ASN A CA 1
ATOM 648 C C . ASN A 1 84 ? 21.794 -9.058 -24.444 1.00 87.19 84 ASN A C 1
ATOM 650 O O . ASN A 1 84 ? 21.057 -8.682 -23.532 1.00 87.19 84 ASN A O 1
ATOM 654 N N . ILE A 1 85 ? 22.513 -10.180 -24.360 1.00 84.88 85 ILE A N 1
ATOM 655 C CA . ILE A 1 85 ? 22.429 -11.136 -23.246 1.00 84.88 85 ILE A CA 1
ATOM 656 C C . ILE A 1 85 ? 22.790 -10.487 -21.901 1.00 84.88 85 ILE A C 1
ATOM 658 O O . ILE A 1 85 ? 22.162 -10.789 -20.887 1.00 84.88 85 ILE A O 1
ATOM 662 N N . ALA A 1 86 ? 23.757 -9.565 -21.868 1.00 84.50 86 ALA A N 1
ATOM 663 C CA . ALA A 1 86 ? 24.162 -8.902 -20.629 1.00 84.50 86 ALA A CA 1
ATOM 664 C C . ALA A 1 86 ? 23.057 -7.979 -20.085 1.00 84.50 86 ALA A C 1
ATOM 666 O O . ALA A 1 86 ? 22.786 -7.976 -18.883 1.00 84.50 86 ALA A O 1
ATOM 667 N N . GLN A 1 87 ? 22.382 -7.237 -20.968 1.00 79.44 87 GLN A N 1
ATOM 668 C CA . GLN A 1 87 ? 21.261 -6.359 -20.609 1.00 79.44 87 GLN A CA 1
ATOM 669 C C . GLN A 1 87 ? 20.055 -7.168 -20.118 1.00 79.44 87 GLN A C 1
ATOM 671 O O . GLN A 1 87 ? 19.481 -6.850 -19.074 1.00 79.44 87 GLN A O 1
ATOM 676 N N . LYS A 1 88 ? 19.753 -8.279 -20.797 1.00 82.44 88 LYS A N 1
ATOM 677 C CA . LYS A 1 88 ? 18.716 -9.231 -20.389 1.00 82.44 88 LYS A CA 1
ATOM 678 C C . LYS A 1 88 ? 19.004 -9.855 -19.017 1.00 82.44 88 LYS A C 1
ATOM 680 O O . LYS A 1 88 ? 18.151 -9.813 -18.132 1.00 82.44 88 LYS A O 1
ATOM 685 N N . ASN A 1 89 ? 20.216 -10.375 -18.802 1.00 84.06 89 ASN A N 1
ATOM 686 C CA . ASN A 1 89 ? 20.608 -10.998 -17.531 1.00 84.06 89 ASN A CA 1
ATOM 687 C C . ASN A 1 89 ? 20.566 -10.012 -16.359 1.00 84.06 89 ASN A C 1
ATOM 689 O O . ASN A 1 89 ? 20.181 -10.396 -15.255 1.00 84.06 89 ASN A O 1
ATOM 693 N N . LYS A 1 90 ? 20.908 -8.739 -16.594 1.00 85.19 90 LYS A N 1
ATOM 694 C CA . LYS A 1 90 ? 20.800 -7.688 -15.578 1.00 85.19 90 LYS A CA 1
ATOM 695 C C . LYS A 1 90 ? 19.350 -7.486 -15.121 1.00 85.19 90 LYS A C 1
ATOM 697 O O . LYS A 1 90 ? 19.094 -7.512 -13.923 1.00 85.19 90 LYS A O 1
ATOM 702 N N . LYS A 1 91 ? 18.400 -7.353 -16.054 1.00 82.88 91 LYS A N 1
ATOM 703 C CA . LYS A 1 91 ? 16.970 -7.189 -15.725 1.00 82.88 91 LYS A CA 1
ATOM 704 C C . LYS A 1 91 ? 16.385 -8.417 -15.026 1.00 82.88 91 LYS A C 1
ATOM 706 O O . LYS A 1 91 ? 15.637 -8.277 -14.065 1.00 82.88 91 LYS A O 1
ATOM 711 N N . ILE A 1 92 ? 16.779 -9.621 -15.444 1.00 82.88 92 ILE A N 1
ATOM 712 C CA . ILE A 1 92 ? 16.398 -10.863 -14.751 1.00 82.88 92 ILE A CA 1
ATOM 713 C C . ILE A 1 92 ? 16.930 -10.871 -13.309 1.00 82.88 92 ILE A C 1
ATOM 715 O O . ILE A 1 92 ? 16.216 -11.284 -12.398 1.00 82.88 92 ILE A O 1
ATOM 719 N N . ALA A 1 93 ? 18.163 -10.414 -13.077 1.00 85.69 93 ALA A N 1
ATOM 720 C CA . ALA A 1 93 ? 18.726 -10.325 -11.730 1.00 85.69 93 ALA A CA 1
ATOM 721 C C . ALA A 1 93 ? 17.979 -9.311 -10.845 1.00 85.69 93 ALA A C 1
ATOM 723 O O . ALA A 1 93 ? 17.761 -9.587 -9.664 1.00 85.69 93 ALA A O 1
ATOM 724 N N . ASP A 1 94 ? 17.547 -8.178 -11.407 1.00 82.50 94 ASP A N 1
ATOM 725 C CA . ASP A 1 94 ? 16.718 -7.199 -10.696 1.00 82.50 94 ASP A CA 1
ATOM 726 C C . ASP A 1 94 ? 15.364 -7.810 -10.286 1.00 82.50 94 ASP A C 1
ATOM 728 O O . ASP A 1 94 ? 14.976 -7.707 -9.123 1.00 82.50 94 ASP A O 1
ATOM 732 N N . LEU A 1 95 ? 14.697 -8.543 -11.188 1.00 83.19 95 LEU A N 1
ATOM 733 C CA . LEU A 1 95 ? 13.454 -9.263 -10.874 1.00 83.19 95 LEU A CA 1
ATOM 734 C C . LEU A 1 95 ? 13.656 -10.330 -9.795 1.00 83.19 95 LEU A C 1
ATOM 736 O O . LEU A 1 95 ? 12.877 -10.405 -8.847 1.00 83.19 95 LEU A O 1
ATOM 740 N N . LYS A 1 96 ? 14.737 -11.115 -9.883 1.00 80.94 96 LYS A N 1
ATOM 741 C CA . LYS A 1 96 ? 15.088 -12.091 -8.840 1.00 80.94 96 LYS A CA 1
ATOM 742 C C . LYS A 1 96 ? 15.256 -11.423 -7.477 1.00 80.94 96 LYS A C 1
ATOM 744 O O . LYS A 1 96 ? 14.814 -11.980 -6.481 1.00 80.94 96 LYS A O 1
ATOM 749 N N . ARG A 1 97 ? 15.865 -10.234 -7.415 1.00 81.69 97 ARG A N 1
ATOM 750 C CA . ARG A 1 97 ? 16.028 -9.490 -6.157 1.00 81.69 97 ARG A CA 1
ATOM 751 C C . ARG A 1 97 ? 14.689 -9.044 -5.568 1.00 81.69 97 ARG A C 1
ATOM 753 O O . ARG A 1 97 ? 14.559 -9.051 -4.349 1.00 81.69 97 ARG A O 1
ATOM 760 N N . ILE A 1 98 ? 13.737 -8.645 -6.411 1.00 79.94 98 ILE A N 1
ATOM 761 C CA . ILE A 1 98 ? 12.398 -8.223 -5.975 1.00 79.94 98 ILE A CA 1
ATOM 762 C C . ILE A 1 98 ? 11.640 -9.414 -5.375 1.00 79.94 98 ILE A C 1
ATOM 764 O O . ILE A 1 98 ? 11.145 -9.310 -4.258 1.00 79.94 98 ILE A O 1
ATOM 768 N N . PHE A 1 99 ? 11.618 -10.556 -6.068 1.00 72.62 99 PHE A N 1
ATOM 769 C CA . PHE A 1 99 ? 10.822 -11.720 -5.662 1.00 72.62 99 PHE A CA 1
ATOM 770 C C . PHE A 1 99 ? 11.454 -12.579 -4.560 1.00 72.62 99 PHE A C 1
ATO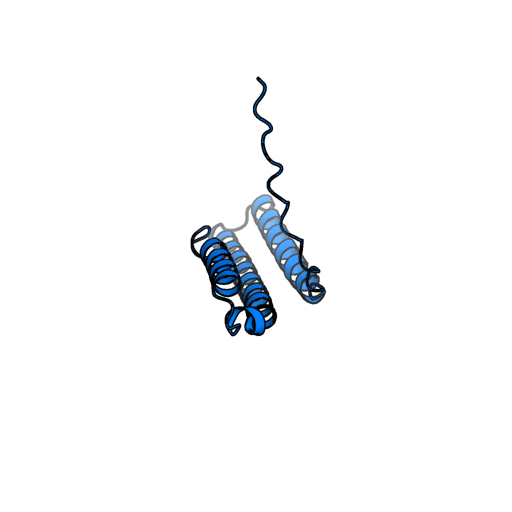M 772 O O . PHE A 1 99 ? 10.746 -13.076 -3.699 1.00 72.62 99 PHE A O 1
ATOM 779 N N . LEU A 1 100 ? 12.777 -12.762 -4.549 1.00 75.00 100 LEU A N 1
ATOM 780 C CA . LEU A 1 100 ? 13.424 -13.717 -3.633 1.00 75.00 100 LEU A CA 1
ATOM 781 C C . LEU A 1 100 ? 13.783 -13.128 -2.261 1.00 75.00 100 LEU A C 1
ATOM 783 O O . LEU A 1 100 ? 14.360 -13.831 -1.435 1.00 75.00 100 LEU A O 1
ATOM 787 N N . ARG A 1 101 ? 13.530 -11.835 -2.024 1.00 71.12 101 ARG A N 1
ATOM 788 C CA . ARG A 1 101 ? 13.933 -11.156 -0.780 1.00 71.12 101 ARG A CA 1
ATOM 789 C C . ARG A 1 101 ? 12.787 -10.939 0.207 1.00 71.12 101 ARG A C 1
ATOM 791 O O . ARG A 1 101 ? 13.063 -10.736 1.386 1.00 71.12 101 ARG A O 1
ATOM 798 N N . PHE A 1 102 ? 11.546 -10.921 -0.268 1.00 66.50 102 PHE A N 1
ATOM 799 C CA . PHE A 1 102 ? 10.403 -10.423 0.502 1.00 66.50 102 PHE A CA 1
ATOM 800 C C . PHE A 1 102 ? 9.209 -11.393 0.559 1.00 66.50 102 PHE A C 1
ATOM 802 O O . PHE A 1 102 ? 8.144 -10.992 1.027 1.00 66.50 102 PHE A O 1
ATOM 809 N N . GLU A 1 103 ? 9.393 -12.652 0.143 1.00 56.09 103 GLU A N 1
ATOM 810 C CA . GLU A 1 103 ? 8.463 -13.761 0.423 1.00 56.09 103 GLU A CA 1
ATOM 811 C C . GLU A 1 103 ? 8.946 -14.647 1.575 1.00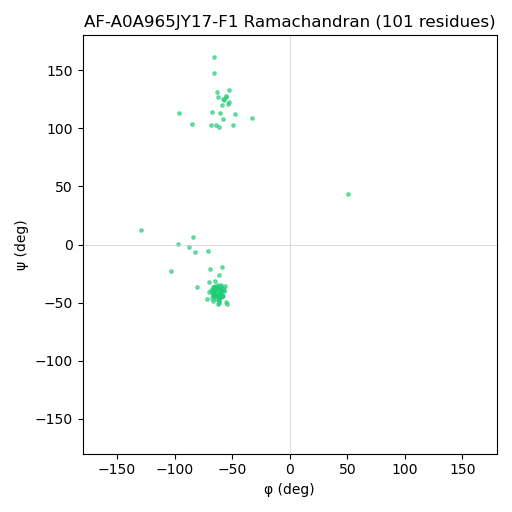 56.09 103 GLU A C 1
ATOM 813 O O . GLU A 1 103 ? 10.174 -14.885 1.664 1.00 56.09 103 GLU A O 1
#

Mean predicted aligned error: 9.98 Å

Foldseek 3Di:
DDDPPPPPDDPPPDDPDPPDCVLVVLVVVLVVLVVVLVVCVVVVHDVVVSVVSVVVSVVSVVVSVVVVVVVVCVVCVCQCPDPDPVSNVVSVVVVCCSPVPPD